Protein AF-A0A847PN23-F1 (afdb_monomer)

Solvent-accessible surface area (backbone atoms only — not comparable to full-atom values): 4015 Å² total; per-residue (Å²): 136,59,60,35,44,69,33,35,35,42,60,38,75,71,35,71,72,47,39,50,51,46,40,72,78,38,72,63,53,91,70,38,78,61,48,70,77,38,32,87,37,42,41,63,76,46,27,84,78,55,79,68,65,51,38,72,69,53,46,52,54,45,23,55,57,43,43,71,69,104

Radius of gyration: 10.56 Å; Cα contacts (8 Å, |Δi|>4): 79; chains: 1; bounding box: 26×23×24 Å

Structure (mmCIF, N/CA/C/O backbone):
data_AF-A0A847PN23-F1
#
_entry.id   AF-A0A847PN23-F1
#
loop_
_atom_site.group_PDB
_atom_site.id
_atom_site.type_symbol
_atom_site.label_atom_id
_atom_site.label_alt_id
_atom_site.label_comp_id
_atom_site.label_asym_id
_atom_site.label_entity_id
_atom_site.label_seq_id
_atom_site.pdbx_PDB_ins_code
_atom_site.Cartn_x
_atom_site.Cartn_y
_atom_site.Cartn_z
_atom_site.occupancy
_atom_site.B_iso_or_equiv
_atom_site.auth_seq_id
_atom_site.auth_comp_id
_atom_site.auth_asym_id
_atom_site.auth_atom_id
_atom_site.pdbx_PDB_model_num
ATOM 1 N N . MET A 1 1 ? -6.537 10.010 10.583 1.00 65.81 1 MET A N 1
ATOM 2 C CA . MET A 1 1 ? -6.692 10.216 9.131 1.00 65.81 1 MET A CA 1
ATOM 3 C C . MET A 1 1 ? -5.766 9.251 8.430 1.00 65.81 1 MET A C 1
ATOM 5 O O . MET A 1 1 ? -4.550 9.391 8.519 1.00 65.81 1 MET A O 1
ATOM 9 N N . ASN A 1 2 ? -6.358 8.230 7.831 1.00 82.50 2 ASN A N 1
ATOM 10 C CA . ASN A 1 2 ? -5.670 7.233 7.033 1.00 82.50 2 ASN A CA 1
ATOM 11 C C . ASN A 1 2 ? -5.231 7.850 5.692 1.00 82.50 2 ASN A C 1
ATOM 13 O O . ASN A 1 2 ? -6.042 8.441 4.981 1.00 82.50 2 ASN A O 1
ATOM 17 N N . ASN A 1 3 ? -3.941 7.737 5.364 1.00 91.62 3 ASN A N 1
ATOM 18 C CA . ASN A 1 3 ? -3.349 8.354 4.171 1.00 91.62 3 ASN A CA 1
ATOM 19 C C . ASN A 1 3 ? -3.290 7.400 2.958 1.00 91.62 3 ASN A C 1
ATOM 21 O O . ASN A 1 3 ? -2.628 7.712 1.969 1.00 91.62 3 ASN A O 1
ATOM 25 N N . GLY A 1 4 ? -3.958 6.244 3.020 1.00 94.81 4 GLY A N 1
ATOM 26 C CA . GLY A 1 4 ? -4.073 5.302 1.908 1.00 94.81 4 GLY A CA 1
ATOM 27 C C . GLY A 1 4 ? -2.718 4.845 1.360 1.00 94.81 4 GLY A C 1
ATOM 28 O O . GLY A 1 4 ? -1.848 4.409 2.118 1.00 94.81 4 GLY A O 1
ATOM 29 N N . ILE A 1 5 ? -2.506 4.959 0.046 1.00 95.75 5 ILE A N 1
ATOM 30 C CA . ILE A 1 5 ? -1.249 4.533 -0.608 1.00 95.75 5 ILE A CA 1
ATOM 31 C C . ILE A 1 5 ? -0.050 5.463 -0.346 1.00 95.75 5 ILE A C 1
ATOM 33 O O . ILE A 1 5 ? 1.076 5.134 -0.735 1.00 95.75 5 ILE A O 1
ATOM 37 N N . GLU A 1 6 ? -0.262 6.602 0.320 1.00 96.50 6 GLU A N 1
ATOM 38 C CA . GLU A 1 6 ? 0.806 7.495 0.795 1.00 96.50 6 GLU A CA 1
ATOM 39 C C . GLU A 1 6 ? 1.413 7.028 2.129 1.00 96.50 6 GLU A C 1
ATOM 41 O O . GLU A 1 6 ? 2.444 7.548 2.564 1.00 96.50 6 GLU A O 1
ATOM 46 N N . MET A 1 7 ? 0.802 6.036 2.785 1.00 95.31 7 MET A N 1
ATOM 47 C CA . MET A 1 7 ? 1.355 5.410 3.984 1.00 95.31 7 MET A CA 1
ATOM 48 C C . MET A 1 7 ? 2.657 4.665 3.686 1.00 95.31 7 MET A C 1
ATOM 50 O O . MET A 1 7 ? 2.933 4.224 2.560 1.00 95.31 7 MET A O 1
ATOM 54 N N . LYS A 1 8 ? 3.472 4.476 4.726 1.00 95.69 8 LYS A N 1
ATOM 55 C CA . LYS A 1 8 ? 4.656 3.618 4.611 1.00 95.69 8 LYS A CA 1
ATOM 56 C C . LYS A 1 8 ? 4.233 2.160 4.500 1.00 95.69 8 LYS A C 1
ATOM 58 O O . LYS A 1 8 ? 3.289 1.726 5.155 1.00 95.69 8 LYS A O 1
ATOM 63 N N . VAL A 1 9 ? 5.006 1.356 3.771 1.00 94.44 9 VAL A N 1
ATOM 64 C CA . VAL A 1 9 ? 4.776 -0.098 3.699 1.00 94.44 9 VAL A CA 1
ATOM 65 C C . VAL A 1 9 ? 4.732 -0.713 5.098 1.00 94.44 9 VAL A C 1
ATOM 67 O O . VAL A 1 9 ? 3.897 -1.577 5.350 1.00 94.44 9 VAL A O 1
ATOM 70 N N . LYS A 1 10 ? 5.567 -0.230 6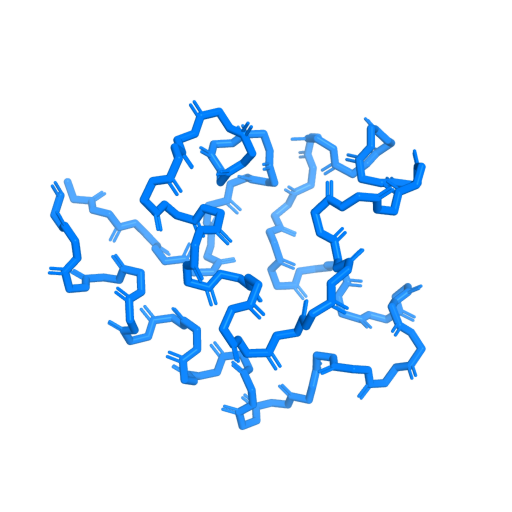.033 1.00 94.19 10 LYS A N 1
ATOM 71 C CA . LYS A 1 10 ? 5.538 -0.661 7.438 1.00 94.19 10 LYS A CA 1
ATOM 72 C C . LYS A 1 10 ? 4.163 -0.484 8.096 1.00 94.19 10 LYS A C 1
ATOM 74 O O . LYS A 1 10 ? 3.753 -1.362 8.840 1.00 94.19 10 LYS A O 1
ATOM 79 N N . GLU A 1 11 ? 3.459 0.612 7.835 1.00 93.62 11 GLU A N 1
ATOM 80 C CA . GLU A 1 11 ? 2.143 0.883 8.432 1.00 93.62 11 GLU A CA 1
ATOM 81 C C . GLU A 1 11 ? 1.098 -0.104 7.898 1.00 93.62 11 GLU A C 1
ATOM 83 O O . GLU A 1 11 ? 0.342 -0.698 8.666 1.00 93.62 11 GLU A O 1
ATOM 88 N N . ILE A 1 12 ? 1.142 -0.380 6.592 1.00 92.62 12 ILE A N 1
ATOM 89 C CA . ILE A 1 12 ? 0.263 -1.349 5.926 1.00 92.62 12 ILE A CA 1
ATOM 90 C C . ILE A 1 12 ? 0.514 -2.770 6.441 1.00 92.62 12 ILE A C 1
ATOM 92 O O . ILE A 1 12 ? -0.417 -3.482 6.795 1.00 92.62 12 ILE A O 1
ATOM 96 N N . VAL A 1 13 ? 1.773 -3.199 6.539 1.00 90.56 13 VAL A N 1
ATOM 97 C CA . VAL A 1 13 ? 2.123 -4.559 6.992 1.00 90.56 13 VAL A CA 1
ATOM 98 C C . VAL A 1 13 ? 2.108 -4.733 8.516 1.00 90.56 13 VAL A C 1
ATOM 100 O O . VAL A 1 13 ? 2.355 -5.836 9.007 1.00 90.56 13 VAL A O 1
ATOM 103 N N . GLN A 1 14 ? 1.830 -3.689 9.292 1.00 92.25 14 GLN A N 1
ATOM 104 C CA . GLN A 1 14 ? 1.603 -3.803 10.736 1.00 92.25 14 GLN A CA 1
ATOM 105 C C . GLN A 1 14 ? 0.116 -3.879 11.096 1.00 92.25 14 GLN A C 1
ATOM 107 O O . GLN A 1 14 ? -0.203 -4.314 12.199 1.00 92.25 14 GLN A O 1
ATOM 112 N N . ASN A 1 15 ? -0.782 -3.549 10.166 1.00 92.88 15 ASN A N 1
ATOM 113 C CA . ASN A 1 15 ? -2.226 -3.611 10.356 1.00 92.88 15 ASN A CA 1
ATOM 114 C C . ASN A 1 15 ? -2.834 -4.747 9.512 1.00 92.88 15 ASN A C 1
ATOM 116 O O . ASN A 1 15 ? -2.676 -4.7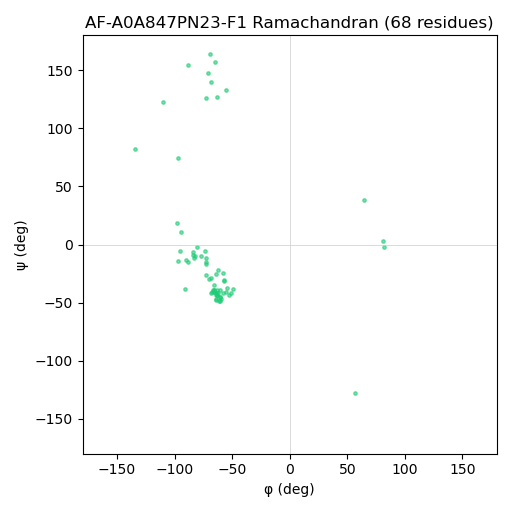89 8.293 1.00 92.88 15 ASN A O 1
ATOM 120 N N . GLU A 1 16 ? -3.530 -5.691 10.148 1.00 94.06 16 GLU A N 1
ATOM 121 C CA . GLU A 1 16 ? -4.130 -6.832 9.442 1.00 94.06 16 GLU A CA 1
ATOM 122 C C . GLU A 1 16 ? -5.249 -6.431 8.474 1.00 94.06 16 GLU A C 1
ATOM 124 O O . GLU A 1 16 ? -5.342 -7.012 7.392 1.00 94.06 16 GLU A O 1
ATOM 129 N N . ALA A 1 17 ? -6.038 -5.403 8.798 1.00 94.75 17 ALA A N 1
ATOM 130 C CA . ALA A 1 17 ? -7.079 -4.892 7.908 1.00 94.75 17 ALA A CA 1
ATOM 131 C C . ALA A 1 17 ? -6.470 -4.285 6.635 1.00 94.75 17 ALA A C 1
ATOM 133 O O . ALA A 1 17 ? -6.935 -4.555 5.528 1.00 94.75 17 ALA A O 1
ATOM 134 N N . TYR A 1 18 ? -5.365 -3.545 6.765 1.00 95.25 18 TYR A N 1
ATOM 135 C CA . TYR A 1 18 ? -4.670 -2.974 5.607 1.00 95.25 18 TYR A CA 1
ATOM 136 C C . TYR A 1 18 ? -4.029 -4.061 4.743 1.00 95.25 18 TYR A C 1
ATOM 138 O O . TYR A 1 18 ? -4.139 -4.014 3.519 1.00 95.25 18 TYR A O 1
ATOM 146 N N . LYS A 1 19 ? -3.426 -5.093 5.349 1.00 94.38 19 LYS A N 1
ATOM 147 C CA . LYS A 1 19 ? -2.942 -6.262 4.594 1.00 94.38 19 LYS A CA 1
ATOM 148 C C . LYS A 1 19 ? -4.053 -6.945 3.814 1.00 94.38 19 LYS A C 1
ATOM 150 O O . LYS A 1 19 ? -3.812 -7.336 2.679 1.00 94.38 19 LYS A O 1
ATOM 155 N N . ALA A 1 20 ? -5.237 -7.100 4.408 1.00 95.81 20 ALA A N 1
ATOM 156 C CA . ALA A 1 20 ? -6.367 -7.732 3.739 1.00 95.81 20 ALA A CA 1
ATOM 157 C C . ALA A 1 20 ? -6.776 -6.959 2.476 1.00 95.81 20 ALA A C 1
ATOM 159 O O . ALA A 1 20 ? -7.031 -7.584 1.448 1.00 95.81 20 ALA A O 1
ATOM 160 N N . VAL A 1 21 ? -6.745 -5.620 2.511 1.00 96.25 21 VAL A N 1
ATOM 161 C CA . VAL A 1 21 ? -6.936 -4.787 1.310 1.00 96.25 21 VAL A CA 1
ATOM 162 C C . VAL A 1 21 ? -5.860 -5.070 0.269 1.00 96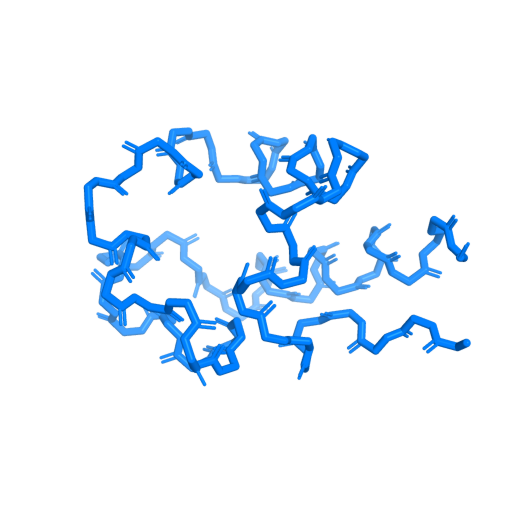.25 21 VAL A C 1
ATOM 164 O O . VAL A 1 21 ? -6.181 -5.321 -0.890 1.00 96.25 21 VAL A O 1
ATOM 167 N N . ILE A 1 22 ? -4.584 -5.083 0.666 1.00 94.88 22 ILE A N 1
ATOM 168 C CA . ILE A 1 22 ? -3.502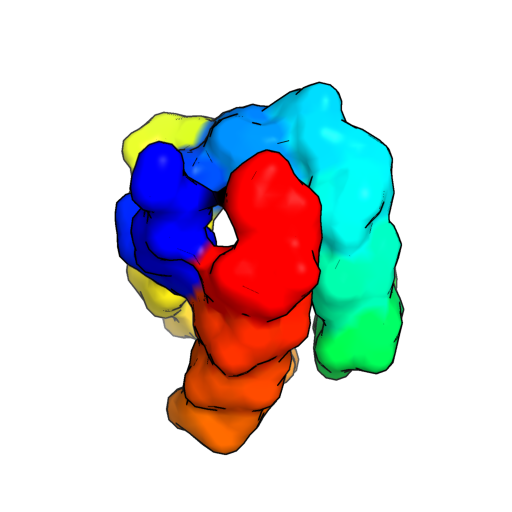 -5.356 -0.286 1.00 94.88 22 ILE A CA 1
ATOM 169 C C . ILE A 1 22 ? -3.646 -6.748 -0.907 1.00 94.88 22 ILE A C 1
ATOM 171 O O . ILE A 1 22 ? -3.522 -6.876 -2.116 1.00 94.88 22 ILE A O 1
ATOM 175 N N . GLU A 1 23 ? -3.927 -7.783 -0.118 1.00 95.00 23 GLU A N 1
ATOM 176 C CA . GLU A 1 23 ? -4.085 -9.157 -0.611 1.00 95.00 23 GLU A CA 1
ATOM 177 C C . GLU A 1 23 ? -5.345 -9.342 -1.469 1.00 95.00 23 GLU A C 1
ATOM 179 O O . GLU A 1 23 ? -5.333 -10.173 -2.375 1.00 95.00 23 GLU A O 1
ATOM 184 N N . LYS A 1 24 ? -6.408 -8.560 -1.237 1.00 95.94 24 LYS A N 1
ATOM 185 C CA . LYS A 1 24 ? -7.610 -8.528 -2.088 1.00 95.94 24 LYS A CA 1
ATOM 186 C C . LYS A 1 24 ? -7.282 -8.055 -3.508 1.00 95.94 24 LYS A C 1
ATOM 188 O O . LYS A 1 24 ? -7.797 -8.628 -4.463 1.00 95.94 24 LYS A O 1
ATOM 193 N N . HIS A 1 25 ? -6.437 -7.030 -3.646 1.00 95.38 25 HIS A N 1
ATOM 194 C CA . HIS A 1 25 ? -6.085 -6.434 -4.945 1.00 95.38 25 HIS A CA 1
ATOM 195 C C . HIS A 1 25 ? -4.851 -7.071 -5.590 1.00 95.38 25 HIS A C 1
ATOM 197 O O . HIS A 1 25 ? -4.806 -7.274 -6.800 1.00 95.38 25 HIS A O 1
ATOM 203 N N . VAL A 1 26 ? -3.844 -7.408 -4.785 1.00 93.44 26 VAL A N 1
ATOM 204 C CA . VAL A 1 26 ? -2.577 -7.999 -5.223 1.00 93.44 26 VAL A CA 1
ATOM 205 C C . VAL A 1 26 ? -2.20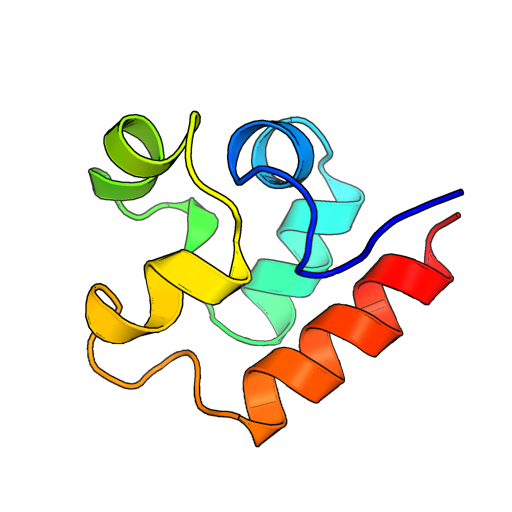4 -9.185 -4.322 1.00 93.44 26 VAL A C 1
ATOM 207 O O . VAL A 1 26 ? -1.365 -9.056 -3.420 1.00 93.44 26 VAL A O 1
ATOM 210 N N . PRO A 1 27 ? -2.778 -10.374 -4.582 1.00 93.06 27 PRO A N 1
ATOM 211 C CA . PRO A 1 27 ? -2.491 -11.574 -3.808 1.00 93.06 27 PRO A CA 1
ATOM 212 C C . PRO A 1 27 ? -0.994 -11.905 -3.759 1.00 93.06 27 PRO A C 1
ATOM 214 O O . PRO A 1 27 ? -0.288 -11.919 -4.776 1.00 93.06 27 PRO A O 1
ATOM 217 N N . GLY A 1 28 ? -0.506 -12.199 -2.557 1.00 89.56 28 GLY A N 1
ATOM 218 C CA . GLY A 1 28 ? 0.877 -12.564 -2.275 1.00 89.56 28 GLY A CA 1
ATOM 219 C C . GLY A 1 28 ? 1.846 -11.389 -2.134 1.00 89.56 28 GLY A C 1
ATOM 220 O O . GLY A 1 28 ? 3.014 -11.631 -1.828 1.00 89.56 28 GLY A O 1
ATOM 221 N N . LEU A 1 29 ? 1.412 -10.135 -2.319 1.00 90.12 29 LEU A N 1
ATOM 222 C CA . LEU A 1 29 ? 2.310 -8.980 -2.219 1.00 90.12 29 LEU A CA 1
ATOM 223 C C . LEU A 1 29 ? 2.843 -8.780 -0.795 1.00 90.12 29 LEU A C 1
ATOM 225 O O . LEU A 1 29 ? 4.023 -8.481 -0.617 1.00 90.12 29 LEU A O 1
ATOM 229 N N . THR A 1 30 ? 2.016 -8.992 0.232 1.00 86.19 30 THR A N 1
ATOM 230 C CA . THR A 1 30 ? 2.439 -8.807 1.634 1.00 86.19 30 THR A CA 1
ATOM 231 C C . THR A 1 30 ? 3.384 -9.909 2.120 1.00 86.19 30 THR A C 1
ATOM 233 O O . THR A 1 30 ? 4.062 -9.749 3.136 1.00 86.19 30 THR A O 1
ATOM 236 N N . LYS A 1 31 ? 3.454 -11.018 1.375 1.00 85.50 31 LYS A N 1
ATOM 237 C CA . LYS A 1 31 ? 4.331 -12.168 1.627 1.00 85.50 31 LYS A CA 1
ATOM 238 C C . LYS A 1 31 ? 5.641 -12.096 0.840 1.00 85.50 31 LYS A C 1
ATOM 240 O O . LYS A 1 31 ? 6.507 -12.946 1.042 1.00 85.50 31 LYS A O 1
ATOM 245 N N . ASP A 1 32 ? 5.801 -11.107 -0.042 1.00 85.50 32 ASP A N 1
ATOM 246 C CA . ASP A 1 32 ? 7.027 -10.932 -0.815 1.00 85.50 32 ASP A CA 1
ATOM 247 C C . ASP A 1 32 ? 8.204 -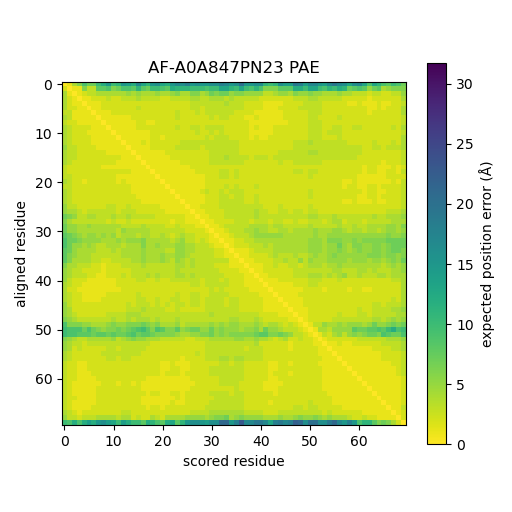10.645 0.141 1.00 85.50 32 ASP A C 1
ATOM 249 O O . ASP A 1 32 ? 8.129 -9.717 0.953 1.00 85.50 32 ASP A O 1
ATOM 253 N N . PRO A 1 33 ? 9.319 -11.396 0.072 1.00 85.06 33 PRO A N 1
ATOM 254 C CA . PRO A 1 33 ? 10.472 -11.172 0.944 1.00 85.06 33 PRO A CA 1
ATOM 255 C C . PRO A 1 33 ? 11.049 -9.752 0.821 1.00 85.06 33 PRO A C 1
ATOM 257 O O . PRO A 1 33 ? 11.630 -9.234 1.779 1.00 85.06 33 PRO A O 1
ATOM 260 N N . ARG A 1 34 ? 10.843 -9.081 -0.320 1.00 85.06 34 ARG A N 1
ATOM 261 C CA . ARG A 1 34 ? 11.262 -7.695 -0.567 1.00 85.06 34 ARG A CA 1
ATOM 262 C C . ARG A 1 34 ? 10.416 -6.675 0.195 1.00 85.06 34 ARG A C 1
ATOM 264 O O . ARG A 1 34 ? 10.891 -5.561 0.407 1.00 85.06 34 ARG A O 1
ATOM 271 N N . ALA A 1 35 ? 9.235 -7.047 0.701 1.00 83.69 35 ALA A N 1
ATOM 272 C CA . ALA A 1 35 ? 8.417 -6.175 1.548 1.00 83.69 35 ALA A CA 1
ATOM 273 C C . ALA A 1 35 ? 9.182 -5.709 2.801 1.00 83.69 35 ALA A C 1
ATOM 275 O O . ALA A 1 35 ? 9.014 -4.573 3.239 1.00 83.69 35 ALA A O 1
ATOM 276 N N . LYS A 1 36 ? 10.101 -6.535 3.332 1.00 85.19 36 LYS A N 1
ATOM 277 C CA . LYS A 1 36 ? 10.990 -6.155 4.445 1.00 85.19 36 LYS A CA 1
ATOM 278 C C . LYS A 1 36 ? 11.936 -5.007 4.087 1.00 85.19 36 LYS A C 1
ATOM 280 O O . LYS A 1 36 ? 12.153 -4.127 4.913 1.00 85.19 36 LYS A O 1
ATOM 285 N N . MET A 1 37 ? 12.469 -4.991 2.865 1.00 88.38 37 MET A N 1
ATOM 286 C CA . MET A 1 37 ? 13.320 -3.895 2.380 1.00 88.38 37 MET A CA 1
ATOM 287 C C . MET A 1 37 ? 12.501 -2.633 2.093 1.00 88.38 37 MET A C 1
ATOM 289 O O . MET A 1 37 ? 13.008 -1.520 2.192 1.00 88.38 37 MET A O 1
ATOM 293 N N . ALA A 1 38 ? 11.217 -2.805 1.782 1.00 91.62 38 ALA A N 1
ATOM 294 C CA . ALA A 1 38 ? 10.311 -1.718 1.459 1.00 91.62 38 ALA A CA 1
ATOM 295 C C . ALA A 1 38 ? 9.674 -1.023 2.669 1.00 91.62 38 ALA A C 1
ATOM 297 O O . ALA A 1 38 ? 9.038 0.007 2.487 1.00 91.62 38 ALA A O 1
ATOM 298 N N . MET A 1 39 ? 9.877 -1.521 3.895 1.00 91.94 39 MET A N 1
ATOM 299 C CA . MET A 1 39 ? 9.256 -1.009 5.130 1.00 91.94 39 MET A CA 1
ATOM 300 C C . MET A 1 39 ? 9.363 0.515 5.305 1.00 91.94 39 MET A C 1
ATOM 302 O O . MET A 1 39 ? 8.429 1.146 5.797 1.00 91.94 39 MET A O 1
ATOM 306 N N . GLY A 1 40 ? 10.499 1.105 4.921 1.00 94.00 40 GLY A N 1
ATOM 307 C CA . GLY A 1 40 ? 10.741 2.547 5.026 1.00 94.00 40 GLY A CA 1
ATOM 308 C C . GLY A 1 40 ? 10.182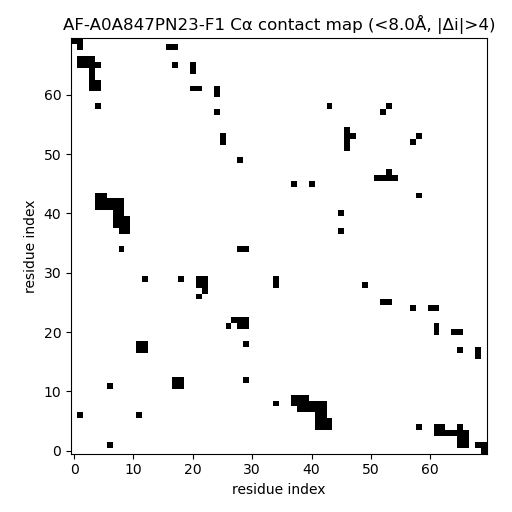 3.383 3.870 1.00 94.00 40 GLY A C 1
ATOM 309 O O . GLY A 1 40 ? 10.161 4.607 3.977 1.00 94.00 40 GLY A O 1
ATOM 310 N N . MET A 1 41 ? 9.744 2.744 2.784 1.00 94.62 41 MET A N 1
ATOM 311 C CA . MET A 1 41 ? 9.236 3.400 1.582 1.00 94.62 41 MET A CA 1
ATOM 312 C C . MET A 1 41 ? 7.733 3.663 1.679 1.00 94.62 41 MET A C 1
ATOM 314 O O . MET A 1 41 ? 7.003 2.954 2.374 1.00 94.62 41 MET A O 1
ATOM 318 N N . VAL A 1 42 ? 7.276 4.672 0.940 1.00 95.94 42 VAL A N 1
ATOM 319 C CA . VAL A 1 42 ? 5.850 4.908 0.679 1.00 95.94 42 VAL A CA 1
ATOM 320 C C . VAL A 1 42 ? 5.312 3.794 -0.225 1.00 95.94 42 VAL A C 1
ATOM 322 O O . VAL A 1 42 ? 6.001 3.382 -1.161 1.00 95.94 42 VAL A O 1
ATOM 325 N N . PHE A 1 43 ? 4.094 3.309 0.029 1.00 95.25 43 PHE A N 1
ATOM 326 C CA . PHE A 1 43 ? 3.519 2.173 -0.698 1.00 95.25 43 PHE A CA 1
ATOM 327 C C . PHE A 1 43 ? 3.393 2.421 -2.206 1.00 95.25 43 PHE A C 1
ATOM 329 O O . PHE A 1 43 ? 3.855 1.600 -2.994 1.00 95.25 43 PHE A O 1
ATOM 336 N N . LYS A 1 44 ? 2.879 3.570 -2.659 1.00 94.94 44 LYS A N 1
ATOM 337 C CA . LYS A 1 44 ? 2.815 3.846 -4.111 1.00 94.94 44 LYS A CA 1
ATOM 338 C C . LYS A 1 44 ? 4.186 3.783 -4.803 1.00 94.94 44 LYS A C 1
ATOM 340 O O . LYS A 1 44 ? 4.287 3.382 -5.959 1.00 94.94 44 LYS A O 1
ATOM 345 N N . SER A 1 45 ? 5.259 4.119 -4.083 1.00 95.06 45 SER A N 1
ATOM 346 C CA . SER A 1 45 ? 6.624 4.124 -4.616 1.00 95.06 45 SER A CA 1
ATOM 347 C C . SER A 1 45 ? 7.187 2.721 -4.836 1.00 95.06 45 SER A C 1
ATOM 349 O O . SER A 1 45 ? 8.226 2.589 -5.482 1.00 95.06 45 SER A O 1
ATOM 351 N N . ILE A 1 46 ? 6.527 1.667 -4.332 1.00 92.81 46 ILE A N 1
ATOM 352 C CA . ILE A 1 46 ? 6.969 0.289 -4.565 1.00 92.81 46 ILE A CA 1
ATOM 353 C C . ILE A 1 46 ? 6.474 -0.299 -5.893 1.00 92.81 46 ILE A C 1
ATOM 355 O O . ILE A 1 46 ? 6.950 -1.360 -6.299 1.00 92.81 46 ILE A O 1
ATOM 359 N N . ALA A 1 47 ? 5.569 0.395 -6.593 1.00 92.56 47 ALA A N 1
ATOM 360 C CA . ALA A 1 47 ? 4.969 -0.057 -7.848 1.00 92.56 47 ALA A CA 1
ATOM 361 C C . ALA A 1 47 ? 5.981 -0.515 -8.927 1.00 92.56 47 ALA A C 1
ATOM 363 O O . ALA A 1 47 ? 5.774 -1.585 -9.509 1.00 92.56 47 ALA A O 1
ATOM 364 N N . PRO A 1 48 ? 7.119 0.176 -9.152 1.00 90.56 48 PRO A N 1
ATOM 365 C CA . PRO A 1 48 ? 8.109 -0.263 -10.139 1.00 90.56 48 PRO A CA 1
ATOM 366 C C . PRO A 1 48 ? 8.771 -1.609 -9.800 1.00 90.56 48 PRO A C 1
ATOM 368 O O . PRO A 1 48 ? 9.225 -2.320 -10.693 1.00 90.56 48 PRO A O 1
ATOM 371 N N . TYR A 1 49 ? 8.818 -1.992 -8.520 1.00 88.56 49 TYR A N 1
ATOM 372 C CA . TYR A 1 49 ? 9.524 -3.197 -8.067 1.00 88.56 49 TYR A CA 1
ATOM 373 C C . TYR A 1 49 ? 8.647 -4.454 -8.068 1.00 88.56 49 TYR A C 1
ATOM 375 O O . TYR A 1 49 ? 9.161 -5.570 -7.962 1.00 88.56 49 TYR A O 1
ATOM 383 N N . VAL A 1 50 ? 7.327 -4.309 -8.199 1.00 86.19 50 VAL A N 1
ATOM 384 C CA . VAL A 1 50 ? 6.365 -5.421 -8.088 1.00 86.19 50 VAL A CA 1
ATOM 385 C C . VAL A 1 50 ? 5.936 -5.989 -9.444 1.00 86.19 50 VAL A C 1
ATOM 387 O O . VAL A 1 50 ? 4.923 -6.680 -9.533 1.00 86.19 50 VAL A O 1
ATOM 390 N N . GLY A 1 51 ? 6.711 -5.724 -10.501 1.00 81.94 51 GLY A N 1
ATOM 391 C CA . GLY A 1 51 ? 6.559 -6.377 -11.804 1.00 81.94 51 GLY A CA 1
ATOM 392 C C . GLY A 1 51 ? 5.231 -6.077 -12.499 1.00 81.94 51 GLY A C 1
ATOM 393 O O . GLY A 1 51 ? 4.631 -6.981 -13.069 1.00 81.94 51 GLY A O 1
ATOM 394 N N . GLY A 1 52 ? 4.742 -4.837 -12.400 1.00 85.94 52 GLY A N 1
ATOM 395 C CA . GLY A 1 52 ? 3.511 -4.399 -13.070 1.00 85.94 52 GLY A CA 1
ATOM 396 C C . GLY A 1 52 ? 2.207 -4.777 -12.362 1.00 85.94 52 GLY A C 1
ATOM 397 O O . GLY A 1 52 ? 1.140 -4.464 -12.872 1.00 85.94 52 GLY A O 1
ATOM 398 N N . LYS A 1 53 ? 2.264 -5.404 -11.178 1.00 89.12 53 LYS A N 1
ATOM 399 C CA . LYS A 1 53 ? 1.065 -5.750 -10.393 1.00 89.12 53 LYS A CA 1
ATOM 400 C C . LYS A 1 53 ? 0.340 -4.540 -9.788 1.00 89.12 53 LYS A C 1
ATOM 402 O O . LYS A 1 53 ? -0.864 -4.595 -9.584 1.00 89.12 53 LYS A O 1
ATOM 407 N N . LEU A 1 54 ? 1.073 -3.470 -9.480 1.00 93.19 54 LEU A N 1
ATOM 408 C CA . LEU A 1 54 ? 0.522 -2.202 -8.991 1.00 93.19 54 LEU A CA 1
ATOM 409 C C . LEU A 1 54 ? 0.390 -1.226 -10.165 1.00 93.19 54 LEU A C 1
ATOM 411 O O . LEU A 1 54 ? 1.209 -0.321 -10.327 1.00 93.19 54 LEU A O 1
ATOM 415 N N . THR A 1 55 ? -0.606 -1.456 -11.019 1.00 94.94 55 THR A N 1
ATOM 416 C CA . THR A 1 55 ? -0.991 -0.495 -12.063 1.00 94.94 55 THR A CA 1
ATOM 417 C C . THR A 1 55 ? -1.626 0.753 -11.428 1.00 94.94 55 THR A C 1
ATOM 419 O O . THR A 1 55 ? -2.024 0.701 -10.261 1.00 94.94 55 THR A O 1
ATOM 422 N N . PRO A 1 56 ? -1.753 1.877 -12.161 1.00 94.75 56 PRO A N 1
ATOM 423 C CA . PRO A 1 56 ? -2.444 3.064 -11.651 1.00 94.75 56 PRO A CA 1
ATOM 424 C C . PRO A 1 56 ? -3.860 2.766 -11.136 1.00 94.75 56 PRO A C 1
ATOM 426 O O . PRO A 1 56 ? -4.206 3.176 -10.035 1.00 94.75 56 PRO A O 1
ATOM 429 N N . GLU A 1 57 ? -4.630 1.964 -11.872 1.00 95.50 57 GLU A N 1
ATOM 430 C CA . GLU A 1 57 ? -6.000 1.573 -11.507 1.00 95.50 57 GLU A CA 1
ATOM 431 C C . GLU A 1 57 ? -6.037 0.746 -10.212 1.00 95.50 57 GLU A C 1
ATOM 433 O O . GLU A 1 57 ? -6.875 0.967 -9.340 1.00 95.50 57 GLU A O 1
ATOM 438 N N . VAL A 1 58 ? -5.093 -0.189 -10.053 1.00 96.19 58 VAL A N 1
ATOM 439 C CA . VAL A 1 58 ? -4.968 -0.993 -8.830 1.00 96.19 58 VAL A CA 1
ATOM 440 C C . VAL A 1 58 ? -4.560 -0.117 -7.645 1.00 96.19 58 VAL A C 1
ATOM 442 O O . VAL A 1 58 ? -5.068 -0.303 -6.542 1.00 96.19 58 VAL A O 1
ATOM 445 N N . LEU A 1 59 ? -3.661 0.850 -7.850 1.00 96.00 59 LEU A N 1
ATOM 446 C CA . LEU A 1 59 ? -3.257 1.792 -6.806 1.00 96.00 59 LEU A CA 1
ATOM 447 C C . LEU A 1 59 ? -4.427 2.666 -6.348 1.00 96.00 59 LEU A C 1
ATOM 449 O O . LEU A 1 59 ? -4.600 2.834 -5.145 1.00 96.00 59 LEU A O 1
ATOM 453 N N . GLU A 1 60 ? -5.241 3.174 -7.272 1.00 97.06 60 GLU A N 1
ATOM 454 C CA . GLU A 1 60 ? -6.447 3.942 -6.941 1.00 97.06 60 GLU A CA 1
ATOM 455 C C . GLU A 1 60 ? -7.471 3.097 -6.172 1.00 97.06 60 GLU A C 1
ATOM 457 O O . GLU A 1 60 ? -8.008 3.549 -5.159 1.00 97.06 60 GLU A O 1
ATOM 462 N N . ALA A 1 61 ? -7.697 1.847 -6.589 1.00 97.19 61 ALA A N 1
ATOM 463 C CA . ALA A 1 61 ? -8.611 0.941 -5.896 1.00 97.19 61 ALA A CA 1
ATOM 464 C C . ALA A 1 61 ? -8.127 0.592 -4.475 1.00 97.19 61 ALA A C 1
ATOM 466 O O . ALA A 1 61 ? -8.920 0.575 -3.532 1.00 97.19 61 ALA A O 1
ATOM 467 N N . ILE A 1 62 ? -6.821 0.358 -4.303 1.00 96.62 62 ILE A N 1
ATOM 468 C CA . ILE A 1 62 ? -6.208 0.144 -2.986 1.00 96.62 62 ILE A CA 1
ATOM 469 C C . ILE A 1 62 ? -6.328 1.403 -2.124 1.00 96.62 62 ILE A C 1
ATOM 471 O O . ILE A 1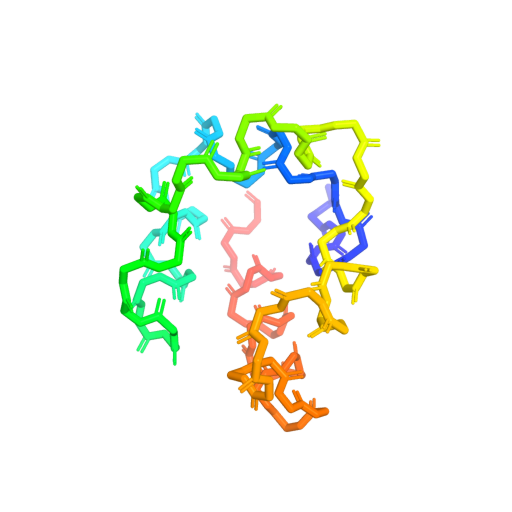 62 ? -6.641 1.295 -0.943 1.00 96.62 62 ILE A O 1
ATOM 475 N N . ASP A 1 63 ? -6.076 2.588 -2.683 1.00 97.00 63 ASP A N 1
ATOM 476 C CA . ASP A 1 63 ? -6.152 3.852 -1.949 1.00 97.00 63 ASP A CA 1
ATOM 477 C C . ASP A 1 63 ? -7.558 4.108 -1.399 1.00 97.00 63 ASP A C 1
ATOM 479 O O . ASP A 1 63 ? -7.707 4.429 -0.218 1.00 97.00 63 ASP A O 1
ATOM 483 N N . ALA A 1 64 ? -8.582 3.895 -2.228 1.00 96.69 64 ALA A N 1
ATOM 484 C CA . ALA A 1 64 ? -9.979 4.010 -1.828 1.00 96.69 64 ALA A CA 1
ATOM 485 C C . ALA A 1 64 ? -10.343 3.017 -0.710 1.00 96.69 64 ALA A C 1
ATOM 487 O O . ALA A 1 64 ? -10.900 3.423 0.312 1.00 96.69 64 ALA A O 1
ATOM 488 N N . ASP A 1 65 ? -9.98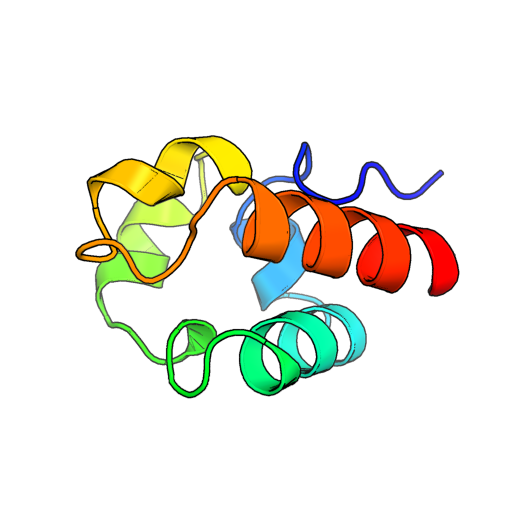3 1.739 -0.867 1.00 96.31 65 ASP A N 1
ATOM 489 C CA . ASP A 1 65 ? -10.273 0.702 0.130 1.00 96.31 65 ASP A CA 1
ATOM 490 C C . ASP A 1 65 ? -9.522 0.947 1.450 1.00 96.31 65 ASP A C 1
ATOM 492 O O . ASP A 1 65 ? -10.085 0.747 2.524 1.00 96.31 65 ASP A O 1
ATOM 496 N N . LEU A 1 66 ? -8.263 1.399 1.399 1.00 95.38 66 LEU A N 1
ATOM 497 C CA . LEU A 1 66 ? -7.501 1.733 2.604 1.00 95.38 66 LEU A CA 1
ATOM 498 C C . LEU A 1 66 ? -8.140 2.906 3.341 1.00 95.38 66 LEU A C 1
ATOM 500 O O . LEU A 1 66 ? -8.350 2.811 4.546 1.00 95.38 66 LEU A O 1
ATOM 504 N N . LYS A 1 67 ? -8.487 3.985 2.632 1.00 94.88 67 LYS A N 1
ATOM 505 C CA . LYS A 1 67 ? -9.120 5.171 3.228 1.00 94.88 67 LYS A CA 1
ATOM 506 C C . LYS A 1 67 ? -10.485 4.877 3.851 1.00 94.88 67 LYS A C 1
ATOM 508 O O . LYS A 1 67 ? -10.895 5.611 4.741 1.00 94.88 67 LYS A O 1
ATOM 513 N N . ALA A 1 68 ? -11.159 3.805 3.436 1.00 94.94 68 ALA A N 1
ATOM 514 C CA . ALA A 1 68 ? -12.432 3.377 4.009 1.00 94.94 68 ALA A CA 1
ATOM 515 C C . ALA A 1 68 ? -12.315 2.663 5.375 1.00 94.94 68 ALA A C 1
ATOM 517 O O . ALA A 1 68 ? -13.342 2.418 6.002 1.00 94.94 68 ALA A O 1
ATOM 518 N N . ILE A 1 69 ? -11.105 2.306 5.833 1.00 88.81 69 ILE A N 1
ATOM 519 C CA . ILE A 1 69 ? -10.899 1.536 7.080 1.00 88.81 69 ILE A CA 1
ATOM 520 C C . ILE A 1 69 ? -10.778 2.425 8.337 1.00 88.81 69 ILE A C 1
ATOM 522 O O . ILE A 1 69 ? -10.957 1.906 9.432 1.00 88.81 69 ILE A O 1
ATOM 526 N N . ASP A 1 70 ? -10.554 3.733 8.164 1.00 65.12 70 ASP A N 1
ATOM 527 C CA . ASP A 1 70 ? -10.381 4.779 9.203 1.00 65.12 70 ASP A CA 1
ATOM 528 C C . ASP A 1 70 ? -9.322 4.495 10.296 1.00 65.12 70 ASP A C 1
ATOM 530 O O . ASP A 1 70 ? -9.596 3.805 11.305 1.00 65.12 70 ASP A O 1
#

Foldseek 3Di:
DFQFQQDQLLVQLVDPQSVVLCCVQQNCPSVPPCSVVRRRPRRLVCCVVPPNSCDVVSSVSRRVSRVVVD

pLDDT: mean 91.75, std 6.01, range [65.12, 97.19]

Sequence (70 aa):
MNNGIEMKVKEIVQNEAYKAVIEKHVPGLTKDPRAKMAMGMVFKSIAPYVGGKLTPEVLEAIDADLKAID

Nearest PDB structures (foldseek):
  1cg5-assembly1_A  TM=4.008E-01  e=5.777E+00  Hemitrygon akajei
  3mjp-assembly1_D  TM=3.779E-01  e=6.690E+00  Coturnix japonica

Secondary structure (DSSP, 8-state):
---GGGSBHHHHHH-HHHHHHHHHHSTTGGG-TTHHHHTTSBGGGGGGGGTT-S-HHHHHHHHHHHHTT-

Mean predicted aligned error: 2.95 Å